Protein AF-A0A660KV83-F1 (afdb_monomer)

Solvent-accessible surface area (backbone atoms only — not comparable to full-atom values): 8076 Å² total; per-residue (Å²): 137,87,85,60,87,80,73,81,64,80,87,76,50,84,86,51,47,66,58,46,36,66,74,54,52,60,59,95,88,69,86,82,81,82,74,55,101,84,50,52,81,87,55,56,75,90,71,84,59,83,74,74,61,66,67,50,47,73,73,62,57,56,83,67,71,52,68,36,57,54,45,40,30,58,77,68,72,47,58,82,84,74,52,50,75,68,54,49,50,53,56,53,48,50,56,51,51,51,50,64,78,32,60,92,68,76,62,77,81,64,48,39,64,68,59,50,56,76,69,60,79,131

Foldseek 3Di:
DDDDPVPQDDPDDPVCVVVVCVVQVPDDPDDDDDDDPPQDQPRDPPPPDGDDDVVVSVVPDHPDDDPQVVQLCVVVVHDPVNQDPVSVCVSVVCQVVVCVVCVVVPDDGDHNVNVCVVVDDD

pLDDT: mean 76.11, std 14.33, range [24.06, 92.38]

Mean predicted aligned error: 13.19 Å

Radius of gyration: 18.89 Å; Cα contacts (8 Å, |Δi|>4): 60; chains: 1; bounding box: 54×36×49 Å

InterPro domains:
  IPR007321 Transposase (putative), gypsy type [PF04195] (50-97)

Secondary structure (DSSP, 8-state):
----TTTTS----GGGHHHHHHHHTPPTT----PPPTT--TT--GGG------HHHHHTT--S---HHHHHHHHHTT--GGGS-HHHHHHHHHHHHHHHHHTGGGTPPPPPHHHHHHTT---

Sequence (122 aa):
MKFSGVALRSCIKASNLEACKGRYGFPEGVHIRVPAAREGTTGLENGEEICLSLQILEAGFRLRVPRFIREVLHILNLAPFQVSPNGWWVLMGMAILWLELHKDQGRPQLTAREFLYLYTTY

Organism: NCBI:txid176857

Structure (mmCIF, N/CA/C/O backbone):
da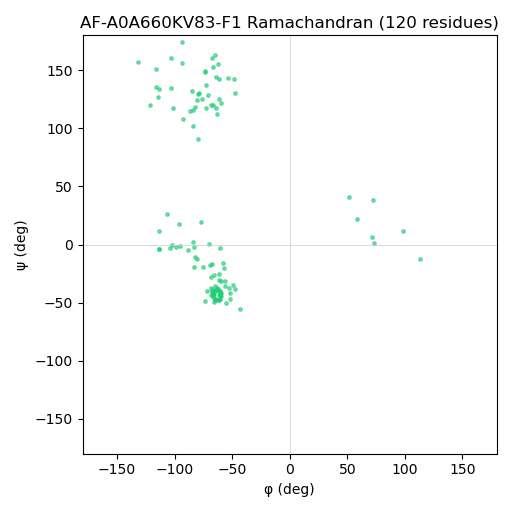ta_AF-A0A660KV83-F1
#
_entry.id   AF-A0A660KV83-F1
#
loop_
_atom_site.group_PDB
_atom_site.id
_atom_site.type_symbol
_atom_site.label_atom_id
_atom_site.label_alt_id
_atom_site.label_comp_id
_atom_site.label_asym_id
_atom_site.label_entity_id
_atom_site.label_seq_id
_atom_site.pdbx_PDB_ins_code
_atom_site.Cartn_x
_atom_site.Cartn_y
_atom_site.Cartn_z
_atom_site.occupancy
_atom_site.B_iso_or_equiv
_atom_site.auth_seq_id
_atom_site.auth_comp_id
_atom_site.auth_asym_id
_atom_site.auth_atom_id
_atom_site.pdbx_PDB_model_num
ATOM 1 N N . MET A 1 1 ? 10.374 23.522 -14.881 1.00 34.12 1 MET A N 1
ATOM 2 C CA . MET A 1 1 ? 11.081 22.229 -14.742 1.00 34.12 1 MET A CA 1
ATOM 3 C C . MET A 1 1 ? 11.472 21.760 -16.143 1.00 34.12 1 MET A C 1
ATOM 5 O O . MET A 1 1 ? 10.586 21.417 -16.912 1.00 34.12 1 MET A O 1
ATOM 9 N N . LYS A 1 2 ? 12.747 21.875 -16.543 1.00 24.06 2 LYS A N 1
ATOM 10 C CA . LYS A 1 2 ? 13.218 21.427 -17.869 1.00 24.06 2 LYS A CA 1
ATOM 11 C C . LYS A 1 2 ? 13.727 19.990 -17.738 1.00 24.06 2 LYS A C 1
ATOM 13 O O . LYS A 1 2 ? 14.772 19.777 -17.133 1.00 24.06 2 LYS A O 1
ATOM 18 N N . PHE A 1 3 ? 12.992 19.021 -18.276 1.00 35.31 3 PHE A N 1
ATOM 19 C CA . PHE A 1 3 ? 13.441 17.630 -18.336 1.00 35.31 3 PHE A CA 1
ATOM 20 C C . PHE A 1 3 ? 14.329 17.447 -19.573 1.00 35.31 3 PHE A C 1
ATOM 22 O O . PHE A 1 3 ? 13.846 17.388 -20.699 1.00 35.31 3 PHE A O 1
ATOM 29 N N . SER A 1 4 ? 15.646 17.422 -19.361 1.00 31.06 4 SER A N 1
ATOM 30 C CA . SER A 1 4 ? 16.623 17.016 -20.377 1.00 31.06 4 SER A CA 1
ATOM 31 C C . SER A 1 4 ? 16.595 15.491 -20.503 1.00 31.06 4 SER A C 1
ATOM 33 O O . SER A 1 4 ? 16.774 14.790 -19.508 1.00 31.06 4 SER A O 1
ATOM 35 N N . GLY A 1 5 ? 16.382 14.974 -21.717 1.00 40.06 5 GLY A N 1
ATOM 36 C CA . GLY A 1 5 ? 16.222 13.541 -22.016 1.00 40.06 5 GLY A CA 1
ATOM 37 C C . GLY A 1 5 ? 17.418 12.640 -21.673 1.00 40.06 5 GLY A C 1
ATOM 38 O O . GLY A 1 5 ? 17.321 11.424 -21.796 1.00 40.06 5 GLY A O 1
ATOM 39 N N . VAL A 1 6 ? 18.532 13.202 -21.196 1.00 43.44 6 VAL A N 1
ATOM 40 C CA . VAL A 1 6 ? 19.693 12.446 -20.691 1.00 43.44 6 VAL A CA 1
ATOM 41 C C . VAL A 1 6 ? 19.496 12.005 -19.227 1.00 43.44 6 VAL A C 1
ATOM 43 O O . VAL A 1 6 ? 20.120 11.048 -18.778 1.00 43.44 6 VAL A O 1
ATOM 46 N N . ALA A 1 7 ? 18.583 12.646 -18.486 1.00 43.00 7 ALA A N 1
ATOM 47 C CA . ALA A 1 7 ? 18.368 12.439 -17.048 1.00 43.00 7 ALA A CA 1
ATOM 48 C C . ALA A 1 7 ? 17.455 11.247 -16.680 1.00 43.00 7 ALA A C 1
ATOM 50 O O . ALA A 1 7 ? 17.188 11.023 -15.502 1.00 43.00 7 ALA A O 1
ATOM 51 N N . LEU A 1 8 ? 16.963 10.479 -17.659 1.00 51.53 8 LEU A N 1
ATOM 52 C CA . LEU A 1 8 ? 16.038 9.352 -17.441 1.00 51.53 8 LEU A CA 1
ATOM 53 C C . LEU A 1 8 ? 16.734 7.984 -17.355 1.00 51.53 8 LEU A C 1
ATOM 55 O O . LEU A 1 8 ? 16.093 6.950 -17.520 1.00 51.53 8 LEU A O 1
ATOM 59 N N . ARG A 1 9 ? 18.048 7.943 -17.113 1.00 54.66 9 ARG A N 1
ATOM 60 C CA . ARG A 1 9 ? 18.749 6.683 -16.832 1.00 54.66 9 ARG A CA 1
ATOM 61 C C . ARG A 1 9 ? 18.983 6.567 -15.334 1.00 54.66 9 ARG A C 1
ATOM 63 O O . ARG A 1 9 ? 19.684 7.384 -14.747 1.00 54.66 9 ARG A O 1
ATOM 70 N N . SER A 1 10 ? 18.398 5.549 -14.711 1.00 58.19 10 SER A N 1
ATOM 71 C CA . SER A 1 10 ? 18.695 5.218 -13.319 1.00 58.19 10 SER A CA 1
ATOM 72 C C . SER A 1 10 ? 20.146 4.742 -13.205 1.00 58.19 10 SER A C 1
ATOM 74 O O . SER A 1 10 ? 20.508 3.727 -13.794 1.00 58.19 10 SER A O 1
ATOM 76 N N . CYS A 1 11 ? 20.972 5.430 -12.416 1.00 66.12 11 CYS A N 1
ATOM 77 C CA . CYS A 1 11 ? 22.373 5.060 -12.157 1.00 66.12 11 CYS A CA 1
ATOM 78 C C . CYS A 1 11 ? 22.531 3.899 -11.149 1.00 66.12 11 CYS A C 1
ATOM 80 O O . CYS A 1 11 ? 23.591 3.751 -10.536 1.00 66.12 11 CYS A O 1
ATOM 82 N N . ILE A 1 12 ? 21.482 3.099 -10.927 1.00 71.44 12 ILE A N 1
ATOM 83 C CA . ILE A 1 12 ? 21.534 1.968 -9.997 1.00 71.44 12 ILE A CA 1
ATOM 84 C C . ILE A 1 12 ? 22.410 0.865 -10.582 1.00 71.44 12 ILE A C 1
ATOM 86 O O . ILE A 1 12 ? 22.224 0.422 -11.712 1.00 71.44 12 ILE A O 1
ATOM 90 N N . LYS A 1 13 ? 23.360 0.411 -9.767 1.00 77.88 13 LYS A N 1
ATOM 91 C CA . LYS A 1 13 ? 24.217 -0.741 -10.044 1.00 77.88 13 LYS A CA 1
ATOM 92 C C . LYS A 1 13 ? 23.740 -1.953 -9.250 1.00 77.88 13 LYS A C 1
ATOM 94 O O . LYS A 1 13 ? 23.104 -1.798 -8.208 1.00 77.88 13 LYS A O 1
ATOM 99 N N . ALA A 1 14 ? 24.148 -3.141 -9.699 1.00 75.94 14 ALA A N 1
ATOM 100 C CA . ALA A 1 14 ? 23.917 -4.417 -9.016 1.00 75.94 14 ALA A CA 1
ATOM 101 C C . ALA A 1 14 ? 24.266 -4.376 -7.514 1.00 75.94 14 ALA A C 1
ATOM 103 O O . ALA A 1 14 ? 23.526 -4.888 -6.683 1.00 75.94 14 ALA A O 1
ATOM 104 N N . SER A 1 15 ? 25.347 -3.676 -7.158 1.00 77.88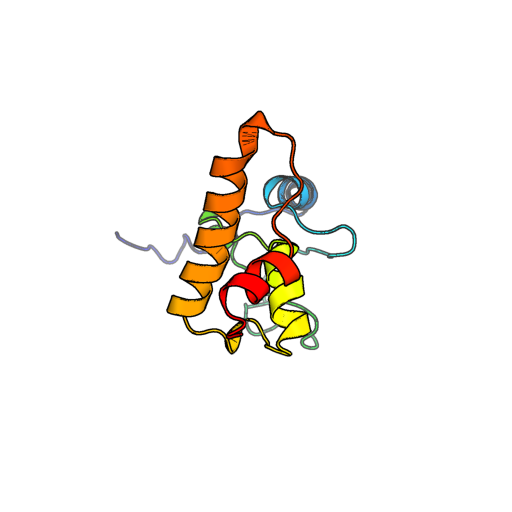 15 SER A N 1
ATOM 105 C CA . SER A 1 15 ? 25.822 -3.508 -5.779 1.00 77.88 15 SER A CA 1
ATOM 106 C C . SER A 1 15 ? 24.833 -2.799 -4.847 1.00 77.88 15 SER A C 1
ATOM 108 O O . SER A 1 15 ? 24.886 -2.991 -3.637 1.00 77.88 15 SER A O 1
ATOM 110 N N . ASN A 1 16 ? 23.936 -1.969 -5.386 1.00 80.19 16 ASN A N 1
ATOM 111 C CA . ASN A 1 16 ? 23.053 -1.110 -4.591 1.00 80.19 16 ASN A CA 1
ATOM 112 C C . ASN A 1 16 ? 21.673 -1.745 -4.348 1.00 80.19 16 ASN A C 1
ATOM 114 O O . ASN A 1 16 ? 20.831 -1.141 -3.684 1.00 80.19 16 ASN A O 1
ATOM 118 N N . LEU A 1 17 ? 21.422 -2.942 -4.885 1.00 83.19 17 LEU A N 1
ATOM 119 C CA . LEU A 1 17 ? 20.128 -3.622 -4.807 1.00 83.19 17 LEU A CA 1
ATOM 120 C C . LEU A 1 17 ? 19.753 -4.048 -3.390 1.00 83.19 17 LEU A C 1
ATOM 122 O O . LEU A 1 17 ? 18.622 -3.813 -2.974 1.00 83.19 17 LEU A O 1
ATOM 126 N N . GLU A 1 18 ? 20.695 -4.599 -2.628 1.00 82.38 18 GLU A N 1
ATOM 127 C CA . GLU A 1 18 ? 20.441 -4.997 -1.236 1.00 82.38 18 GLU A CA 1
ATOM 128 C C . GLU A 1 18 ? 20.149 -3.776 -0.350 1.00 82.38 18 GLU A C 1
ATOM 130 O O . GLU A 1 18 ? 19.203 -3.772 0.440 1.00 82.38 18 GLU A O 1
ATOM 135 N N . ALA A 1 19 ? 20.864 -2.669 -0.577 1.00 83.62 19 ALA A N 1
ATOM 136 C CA . ALA A 1 19 ? 20.558 -1.393 0.067 1.00 83.62 19 ALA A CA 1
ATOM 137 C C . ALA A 1 19 ? 19.164 -0.865 -0.329 1.00 83.62 19 ALA A C 1
ATOM 139 O O . ALA A 1 19 ? 18.445 -0.328 0.515 1.00 83.62 19 ALA A O 1
ATOM 140 N N . CYS A 1 20 ? 18.741 -1.051 -1.586 1.00 80.38 20 CYS A N 1
ATOM 141 C CA . CYS A 1 20 ? 17.394 -0.691 -2.034 1.00 80.38 20 CYS A CA 1
ATOM 142 C C . CYS A 1 20 ? 16.311 -1.568 -1.388 1.00 80.38 20 CYS A C 1
ATOM 144 O O . CYS A 1 20 ? 15.285 -1.032 -0.966 1.00 80.38 20 CYS A O 1
ATOM 146 N N . LYS A 1 21 ? 16.536 -2.883 -1.247 1.00 81.00 21 LYS A N 1
ATOM 147 C CA . LYS A 1 21 ? 15.605 -3.789 -0.550 1.00 81.00 21 LYS A CA 1
ATOM 148 C C . LYS A 1 21 ? 15.313 -3.303 0.864 1.00 81.00 21 LYS A C 1
ATOM 150 O O . LYS A 1 21 ? 14.144 -3.149 1.221 1.00 81.00 21 LYS A O 1
ATOM 155 N N . GLY A 1 22 ? 16.367 -2.996 1.624 1.00 78.81 22 GLY A N 1
ATOM 156 C CA . GLY A 1 22 ? 16.250 -2.468 2.983 1.00 78.81 22 GLY A CA 1
ATOM 157 C C . GLY A 1 22 ? 15.589 -1.090 3.026 1.00 78.81 22 GLY A C 1
ATOM 158 O O . GLY A 1 22 ? 14.651 -0.875 3.791 1.00 78.81 22 GLY A O 1
ATOM 159 N N . ARG A 1 23 ? 16.020 -0.164 2.159 1.00 81.44 23 ARG A N 1
ATOM 160 C CA . ARG A 1 23 ? 15.532 1.225 2.151 1.00 81.44 23 ARG A CA 1
ATOM 161 C C . ARG A 1 23 ? 14.051 1.349 1.792 1.00 81.44 23 ARG A C 1
ATOM 163 O O . ARG A 1 23 ? 13.353 2.166 2.387 1.00 81.44 23 ARG A O 1
ATOM 170 N N . TYR A 1 24 ? 13.576 0.568 0.825 1.00 77.69 24 TYR A N 1
ATOM 171 C CA . TYR A 1 24 ? 12.198 0.651 0.325 1.00 77.69 24 TYR A CA 1
ATOM 172 C C . TYR A 1 24 ? 11.283 -0.461 0.864 1.00 77.69 24 TYR A C 1
ATOM 174 O O . TYR A 1 24 ? 10.088 -0.476 0.569 1.00 77.69 24 TYR A O 1
ATOM 182 N N . GLY A 1 25 ? 11.810 -1.361 1.699 1.00 72.31 25 GLY A N 1
ATOM 183 C CA . GLY A 1 25 ? 11.024 -2.347 2.437 1.00 72.31 25 GLY A CA 1
ATOM 184 C C . GLY A 1 25 ? 10.470 -3.480 1.574 1.00 72.31 25 GLY A C 1
ATOM 185 O O . GLY A 1 25 ? 9.339 -3.920 1.802 1.00 72.31 25 GLY A O 1
ATOM 186 N N . PHE A 1 26 ? 11.239 -3.966 0.603 1.00 79.56 26 PHE A N 1
ATOM 187 C CA . PHE A 1 26 ? 10.835 -5.123 -0.198 1.00 79.56 26 PHE A CA 1
ATOM 188 C C . PHE A 1 26 ? 10.664 -6.381 0.695 1.00 79.56 26 PHE A C 1
ATOM 190 O O . PHE A 1 26 ? 11.398 -6.522 1.677 1.00 79.56 26 PHE A O 1
ATOM 197 N N . PRO A 1 27 ? 9.672 -7.259 0.439 1.00 73.75 27 PRO A N 1
ATOM 198 C CA . PRO A 1 27 ? 9.486 -8.505 1.192 1.00 73.75 27 PRO A CA 1
ATOM 199 C C . PRO A 1 27 ? 10.622 -9.513 0.966 1.00 73.75 27 PRO A C 1
ATOM 201 O O . PRO A 1 27 ? 11.201 -9.561 -0.122 1.00 73.75 27 PRO A O 1
ATOM 204 N N . GLU A 1 28 ? 10.874 -10.374 1.955 1.00 69.69 28 GLU A N 1
ATOM 205 C CA . GLU A 1 28 ? 11.699 -11.573 1.767 1.00 69.69 28 GLU A CA 1
ATOM 206 C C . GLU A 1 28 ? 10.995 -12.505 0.767 1.00 69.69 28 GLU A C 1
ATOM 208 O O . GLU A 1 28 ? 9.855 -12.909 0.985 1.00 69.69 28 GLU A O 1
ATOM 213 N N . GLY A 1 29 ? 11.640 -12.765 -0.373 1.00 75.44 29 GLY A N 1
ATOM 214 C CA . GLY A 1 29 ? 11.078 -13.532 -1.495 1.00 75.44 29 GLY A CA 1
ATOM 215 C C . GLY A 1 29 ? 10.845 -12.722 -2.774 1.00 75.44 29 GLY A C 1
ATOM 216 O O . GLY A 1 29 ? 10.652 -13.311 -3.833 1.00 75.44 29 GLY A O 1
ATOM 217 N N . VAL A 1 30 ? 10.919 -11.386 -2.725 1.00 77.56 30 VAL A N 1
ATOM 218 C CA . VAL A 1 30 ? 10.878 -10.564 -3.946 1.00 77.56 30 VAL A CA 1
ATOM 219 C C . VAL A 1 30 ? 12.285 -10.408 -4.520 1.00 77.56 30 VAL A C 1
ATOM 221 O O . VAL A 1 30 ? 13.165 -9.782 -3.918 1.00 77.56 30 VAL A O 1
ATOM 224 N N . HIS A 1 31 ? 12.490 -10.964 -5.713 1.00 80.12 31 HIS A N 1
ATOM 225 C CA . HIS A 1 31 ? 13.714 -10.781 -6.483 1.00 80.12 31 HIS A CA 1
ATOM 226 C C . HIS A 1 31 ? 13.684 -9.427 -7.193 1.00 80.12 31 HIS A C 1
ATOM 228 O O . HIS A 1 31 ? 12.714 -9.076 -7.858 1.00 80.12 31 HIS A O 1
ATOM 234 N N . ILE A 1 32 ? 14.755 -8.651 -7.036 1.00 82.44 32 ILE A N 1
ATOM 235 C CA . ILE A 1 32 ? 14.931 -7.376 -7.731 1.00 82.44 32 ILE A CA 1
ATOM 236 C C . ILE A 1 32 ? 16.143 -7.529 -8.642 1.00 82.44 32 ILE A C 1
ATOM 238 O O . ILE A 1 32 ? 17.175 -8.049 -8.213 1.00 82.44 32 ILE A O 1
ATOM 242 N N . ARG A 1 33 ? 16.027 -7.055 -9.880 1.00 83.31 33 ARG A N 1
ATOM 243 C CA . ARG A 1 33 ? 17.120 -7.014 -10.852 1.00 83.31 33 ARG A CA 1
ATOM 244 C C . ARG A 1 33 ? 17.205 -5.640 -11.502 1.00 83.31 33 ARG A C 1
ATOM 246 O O . ARG A 1 33 ? 16.231 -4.890 -11.515 1.00 83.31 33 ARG A O 1
ATOM 253 N N . VAL A 1 34 ? 18.380 -5.309 -12.030 1.00 83.00 34 VAL A N 1
ATOM 254 C CA . VAL A 1 34 ? 18.540 -4.143 -12.909 1.00 83.00 34 VAL A CA 1
ATOM 255 C C . VAL A 1 34 ? 18.186 -4.583 -14.331 1.00 83.00 34 VAL A C 1
ATOM 257 O O . VAL A 1 34 ? 18.690 -5.628 -14.751 1.00 83.00 34 VAL A O 1
ATOM 260 N N . PRO A 1 35 ? 17.348 -3.831 -15.066 1.00 77.06 35 PRO A N 1
ATOM 261 C CA . PRO A 1 35 ? 17.046 -4.152 -16.456 1.00 77.06 35 PRO A CA 1
ATOM 262 C C . PRO A 1 35 ? 18.304 -4.046 -17.331 1.00 77.06 35 PRO A C 1
ATOM 264 O O . PRO A 1 35 ? 19.161 -3.180 -17.125 1.00 77.06 35 PRO A O 1
ATOM 267 N N . ALA A 1 36 ? 18.420 -4.929 -18.318 1.00 76.31 36 ALA A N 1
ATOM 268 C CA . ALA A 1 36 ? 19.472 -4.892 -19.321 1.00 76.31 36 ALA A CA 1
ATOM 269 C C . ALA A 1 36 ? 19.319 -3.661 -20.232 1.00 76.31 36 ALA A C 1
ATOM 271 O O . ALA A 1 36 ? 18.244 -3.084 -20.366 1.00 76.31 36 ALA A O 1
ATOM 272 N N . ALA A 1 37 ? 20.392 -3.267 -20.926 1.00 70.75 37 ALA A N 1
ATOM 273 C CA . ALA A 1 37 ? 20.435 -2.025 -21.712 1.00 70.75 37 ALA A CA 1
ATOM 274 C C . ALA A 1 37 ? 19.361 -1.900 -22.818 1.00 70.75 37 ALA A C 1
ATOM 276 O O . ALA A 1 37 ? 19.157 -0.805 -23.340 1.00 70.75 37 ALA A O 1
ATOM 277 N N . ARG A 1 38 ? 18.707 -3.005 -23.200 1.00 68.00 38 ARG A N 1
ATOM 278 C CA . ARG A 1 38 ? 17.638 -3.054 -24.210 1.00 68.00 38 ARG A CA 1
ATOM 279 C C . ARG A 1 38 ? 16.264 -3.418 -23.638 1.00 68.00 38 ARG A C 1
ATOM 281 O O . ARG A 1 38 ? 15.294 -3.408 -24.387 1.00 68.00 38 ARG A O 1
ATOM 288 N N . GLU A 1 39 ? 16.173 -3.719 -22.347 1.00 69.38 39 GLU A N 1
ATOM 289 C CA . GLU A 1 39 ? 14.902 -4.007 -21.686 1.00 69.38 39 GLU A CA 1
ATOM 290 C C . GLU A 1 39 ? 14.237 -2.689 -21.276 1.00 69.38 39 GLU A C 1
ATOM 292 O O . GLU A 1 39 ? 14.772 -1.913 -20.482 1.00 69.38 39 GLU A O 1
ATOM 297 N N . GLY A 1 40 ? 13.078 -2.407 -21.869 1.00 65.38 40 GLY A N 1
ATOM 298 C CA . GLY A 1 40 ? 12.221 -1.287 -21.484 1.00 65.38 40 GLY A CA 1
ATOM 299 C C . GLY A 1 40 ? 11.156 -1.701 -20.468 1.00 65.38 40 GLY A C 1
ATOM 300 O O . GLY A 1 40 ? 10.953 -2.883 -20.207 1.00 65.38 40 GLY A O 1
ATOM 301 N N . THR A 1 41 ? 10.395 -0.728 -19.959 1.00 60.88 41 THR A N 1
ATOM 302 C CA . THR A 1 41 ? 9.242 -0.961 -19.063 1.00 60.88 41 THR A CA 1
ATOM 303 C C . THR A 1 41 ? 8.166 -1.873 -19.659 1.00 60.88 41 THR A C 1
ATOM 305 O O . THR A 1 41 ? 7.371 -2.435 -18.916 1.00 60.88 41 THR A O 1
ATOM 308 N N . THR A 1 42 ? 8.133 -2.015 -20.985 1.00 58.31 42 THR A N 1
ATOM 309 C CA . THR A 1 42 ? 7.192 -2.849 -21.746 1.00 58.31 42 THR A CA 1
ATOM 310 C C . THR A 1 42 ? 7.807 -4.153 -22.263 1.00 58.31 42 THR A C 1
ATOM 312 O O . THR A 1 42 ? 7.104 -4.940 -22.886 1.00 58.31 42 THR A O 1
ATOM 315 N N . GLY A 1 43 ? 9.108 -4.376 -22.038 1.00 55.34 43 GLY A N 1
ATOM 316 C CA . GLY A 1 43 ? 9.870 -5.516 -22.560 1.00 55.34 43 GLY A CA 1
ATOM 317 C C . GLY A 1 43 ? 10.204 -6.571 -21.507 1.00 55.34 43 GLY A C 1
ATOM 318 O O . GLY A 1 43 ? 11.227 -7.231 -21.639 1.00 55.34 43 GLY A O 1
ATOM 319 N N . LEU A 1 44 ? 9.402 -6.676 -20.444 1.00 61.31 44 LEU A N 1
ATOM 320 C CA . LEU A 1 44 ? 9.599 -7.670 -19.387 1.00 61.31 44 LEU A CA 1
ATOM 321 C C . LEU A 1 44 ? 9.324 -9.062 -19.958 1.00 61.31 44 LEU A C 1
ATOM 323 O O . LEU A 1 44 ? 8.224 -9.329 -20.448 1.00 61.31 44 LEU A O 1
ATOM 327 N N . GLU A 1 45 ? 10.328 -9.933 -19.916 1.00 53.31 45 GLU A N 1
ATOM 328 C CA . GLU A 1 45 ? 10.188 -11.313 -20.363 1.00 53.31 45 GLU A CA 1
ATOM 329 C C . GLU A 1 45 ? 9.122 -12.014 -19.502 1.00 53.31 45 GLU A C 1
ATOM 331 O O . GLU A 1 45 ? 9.168 -12.010 -18.274 1.00 53.31 45 GLU A O 1
ATOM 336 N N . ASN A 1 46 ? 8.122 -12.596 -20.167 1.00 57.28 46 ASN A N 1
ATOM 337 C CA . ASN A 1 46 ? 7.132 -13.528 -19.610 1.00 57.28 46 A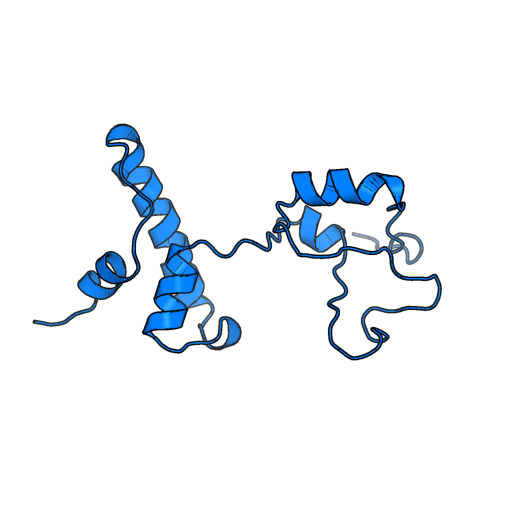SN A CA 1
ATOM 338 C C . ASN A 1 46 ? 6.041 -12.959 -18.681 1.00 57.28 46 ASN A C 1
ATOM 340 O O . ASN A 1 46 ? 5.180 -13.715 -18.242 1.00 57.28 46 ASN A O 1
ATOM 34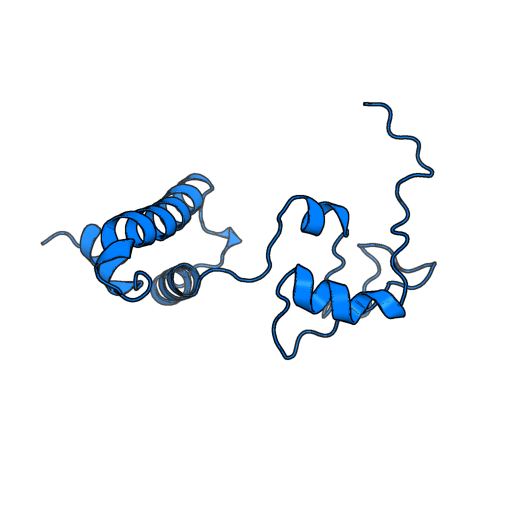4 N N . GLY A 1 47 ? 6.002 -11.647 -18.420 1.00 59.38 47 GLY A N 1
ATOM 345 C CA . GLY A 1 47 ? 4.901 -11.014 -17.671 1.00 59.38 47 GLY A CA 1
ATOM 346 C C . GLY A 1 47 ? 4.861 -11.319 -16.165 1.00 59.38 47 GLY A C 1
ATOM 347 O O . GLY A 1 47 ? 3.929 -10.894 -15.485 1.00 59.38 47 GLY A O 1
ATOM 348 N N . GLU A 1 48 ? 5.871 -12.010 -15.632 1.00 66.12 48 GLU A N 1
ATOM 349 C CA . GLU A 1 48 ? 6.027 -12.287 -14.192 1.00 66.12 48 GLU A CA 1
ATOM 350 C C . GLU A 1 48 ? 6.790 -11.179 -13.448 1.00 66.12 48 GLU A C 1
ATOM 352 O O . GLU A 1 48 ? 6.917 -11.197 -12.223 1.00 66.12 48 GLU A O 1
ATOM 357 N N . GLU A 1 49 ? 7.282 -10.181 -14.179 1.00 75.88 49 GLU A N 1
ATOM 358 C CA . GLU A 1 49 ? 8.093 -9.097 -13.646 1.00 75.88 49 GLU A CA 1
ATOM 359 C C . GLU A 1 49 ? 7.388 -7.741 -13.787 1.00 75.88 49 GLU A C 1
ATOM 361 O O . GLU A 1 49 ? 6.630 -7.494 -14.725 1.00 75.88 49 GLU A O 1
ATOM 366 N N . ILE A 1 50 ? 7.688 -6.817 -12.868 1.00 73.94 50 ILE A N 1
ATOM 367 C CA . ILE A 1 50 ? 7.189 -5.438 -12.902 1.00 73.94 50 ILE A CA 1
ATOM 368 C C . ILE A 1 50 ? 8.384 -4.489 -12.946 1.00 73.94 50 ILE A C 1
ATOM 370 O O . ILE A 1 50 ? 9.196 -4.450 -12.020 1.00 73.94 50 ILE A O 1
ATOM 374 N N . CYS A 1 51 ? 8.472 -3.671 -13.996 1.00 77.56 51 CYS A N 1
ATOM 375 C CA . CYS A 1 51 ? 9.483 -2.624 -14.077 1.00 77.56 51 CYS A CA 1
ATOM 376 C C . CYS A 1 51 ? 9.027 -1.388 -13.294 1.00 77.56 51 CYS A C 1
ATOM 378 O O . CYS A 1 51 ? 8.041 -0.738 -13.645 1.00 77.56 51 CYS A O 1
ATOM 380 N N . LEU A 1 52 ? 9.785 -1.023 -12.260 1.00 75.62 52 LEU A N 1
ATOM 381 C CA . LEU A 1 52 ? 9.554 0.182 -11.467 1.00 75.62 52 LEU A CA 1
ATOM 382 C C . LEU A 1 52 ? 10.702 1.171 -11.656 1.00 75.62 52 LEU A C 1
ATOM 384 O O . LEU A 1 52 ? 11.875 0.814 -11.559 1.00 75.62 52 LEU A O 1
ATOM 388 N N . SER A 1 53 ? 10.359 2.439 -11.881 1.00 76.31 53 SER A N 1
ATOM 389 C CA . SER A 1 53 ? 11.349 3.513 -11.836 1.00 76.31 53 SER A CA 1
ATOM 390 C C . SER A 1 53 ? 11.758 3.779 -10.391 1.00 76.31 53 SER A C 1
ATOM 392 O O . SER A 1 53 ? 10.907 3.894 -9.506 1.00 76.31 53 SER A O 1
ATOM 394 N N . LEU A 1 54 ? 13.058 3.965 -10.157 1.00 77.19 54 LEU A N 1
ATOM 395 C CA . LEU A 1 54 ? 13.569 4.380 -8.850 1.00 77.19 54 LEU A CA 1
ATOM 396 C C . LEU A 1 54 ? 12.924 5.686 -8.376 1.00 77.19 54 LEU A C 1
ATOM 398 O O . LEU A 1 54 ? 12.640 5.828 -7.193 1.00 77.19 54 LEU A O 1
ATOM 402 N N . GLN A 1 55 ? 12.634 6.606 -9.297 1.00 76.44 55 GLN A N 1
ATOM 403 C CA . GLN A 1 55 ? 12.013 7.889 -8.966 1.00 76.44 55 GLN A CA 1
ATOM 404 C C . GLN A 1 55 ? 10.644 7.707 -8.297 1.00 76.44 55 GLN A C 1
ATOM 406 O O . GLN A 1 55 ? 10.269 8.503 -7.446 1.00 76.44 55 GLN A O 1
ATOM 411 N N . ILE A 1 56 ? 9.912 6.640 -8.635 1.00 72.12 56 ILE A N 1
ATOM 412 C CA . ILE A 1 56 ? 8.614 6.320 -8.026 1.00 72.12 56 ILE A CA 1
ATOM 413 C C . ILE A 1 56 ? 8.810 5.831 -6.582 1.00 72.12 56 ILE A C 1
ATOM 415 O O . ILE A 1 56 ? 8.068 6.227 -5.684 1.00 72.12 56 ILE A O 1
ATOM 419 N N . LEU A 1 57 ? 9.849 5.029 -6.334 1.00 75.75 57 LEU A N 1
ATOM 420 C CA . LEU A 1 57 ? 10.227 4.597 -4.984 1.00 75.75 57 LEU A CA 1
ATOM 421 C C . LEU A 1 57 ? 10.731 5.775 -4.133 1.00 75.75 57 LEU A C 1
ATOM 423 O O . LEU A 1 57 ? 10.375 5.892 -2.961 1.00 75.75 57 LEU A O 1
ATOM 427 N N . GLU A 1 58 ? 11.520 6.681 -4.718 1.00 76.81 58 GLU A N 1
ATOM 428 C CA . GLU A 1 58 ? 11.966 7.927 -4.077 1.00 76.81 58 GLU A CA 1
ATOM 429 C C . GLU A 1 58 ? 10.806 8.881 -3.780 1.00 76.81 58 GLU A C 1
ATOM 431 O O . GLU A 1 58 ? 10.796 9.507 -2.723 1.00 76.81 58 GLU A O 1
ATOM 436 N N . ALA A 1 59 ? 9.795 8.927 -4.651 1.00 75.12 59 ALA A N 1
ATOM 437 C CA . ALA A 1 59 ? 8.550 9.661 -4.430 1.00 75.12 59 ALA A CA 1
ATOM 438 C C . ALA A 1 59 ? 7.655 9.038 -3.339 1.00 75.12 59 ALA A C 1
ATOM 440 O O . ALA A 1 59 ? 6.586 9.568 -3.044 1.00 75.12 59 ALA A O 1
ATOM 441 N N . GLY A 1 60 ? 8.084 7.936 -2.714 1.00 66.81 60 GLY A N 1
ATOM 442 C CA . GLY A 1 60 ? 7.417 7.347 -1.558 1.00 66.81 60 GLY A CA 1
ATOM 443 C C . GLY A 1 60 ? 6.497 6.174 -1.880 1.00 66.81 60 GLY A C 1
ATOM 444 O O . GLY A 1 60 ? 5.769 5.730 -0.993 1.00 66.81 60 GLY A O 1
ATOM 445 N N . PHE A 1 61 ? 6.538 5.629 -3.099 1.00 68.81 61 PHE A N 1
ATOM 446 C CA . PHE A 1 61 ? 5.863 4.369 -3.390 1.00 68.81 61 PHE A CA 1
ATOM 447 C C . PHE A 1 61 ? 6.480 3.250 -2.543 1.00 68.81 61 PHE A C 1
ATOM 449 O O . PHE A 1 61 ? 7.641 2.880 -2.719 1.00 68.81 61 PHE A O 1
ATOM 456 N N . ARG A 1 62 ? 5.709 2.718 -1.591 1.00 67.38 62 ARG A N 1
ATOM 457 C CA . ARG A 1 62 ? 6.115 1.591 -0.748 1.00 67.38 62 ARG A CA 1
ATOM 458 C C . ARG A 1 62 ? 5.221 0.401 -1.056 1.00 67.38 62 ARG A C 1
ATOM 460 O O . ARG A 1 62 ? 4.003 0.497 -0.981 1.00 67.38 62 ARG A O 1
ATOM 467 N N . LEU A 1 63 ? 5.844 -0.733 -1.356 1.00 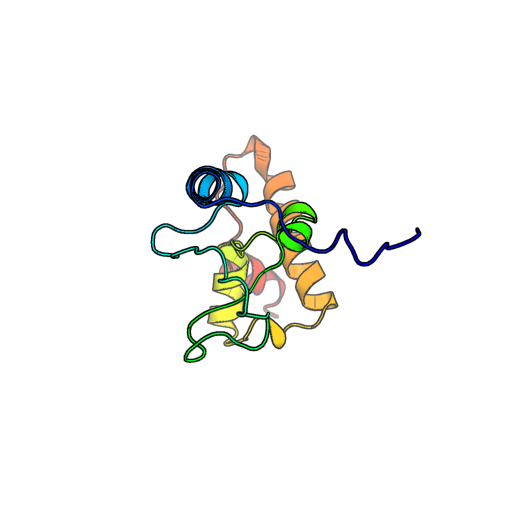63.38 63 LEU A N 1
ATOM 468 C CA . LEU A 1 63 ? 5.159 -1.967 -1.761 1.00 63.38 63 LEU A CA 1
ATOM 469 C C . LEU A 1 63 ? 4.361 -2.632 -0.631 1.00 63.38 63 LEU A C 1
ATOM 471 O O . LEU A 1 63 ? 3.510 -3.483 -0.881 1.00 63.38 63 LEU A O 1
ATOM 475 N N . ARG A 1 64 ? 4.631 -2.272 0.628 1.00 64.81 64 ARG A N 1
ATOM 476 C CA . ARG A 1 64 ? 3.928 -2.846 1.778 1.00 64.81 64 ARG A CA 1
ATOM 477 C C . ARG A 1 64 ? 2.567 -2.182 1.941 1.00 64.81 64 ARG A C 1
ATOM 479 O O . ARG A 1 64 ? 2.438 -1.202 2.669 1.00 64.81 64 ARG A O 1
ATOM 486 N N . VAL A 1 65 ? 1.548 -2.762 1.315 1.00 72.88 65 VAL A N 1
ATOM 487 C CA . VAL A 1 65 ? 0.154 -2.486 1.676 1.00 72.88 65 VAL A CA 1
ATOM 488 C C . VAL A 1 65 ? -0.034 -2.890 3.150 1.00 72.88 65 VAL A C 1
ATOM 490 O O . VAL A 1 65 ? 0.234 -4.052 3.491 1.00 72.88 65 VAL A O 1
ATOM 493 N N . PRO A 1 66 ? -0.450 -1.968 4.043 1.00 78.75 66 PRO A N 1
ATOM 494 C CA . PRO A 1 66 ? -0.685 -2.271 5.452 1.00 78.75 66 PRO A CA 1
ATOM 495 C C . PRO A 1 66 ? -1.546 -3.524 5.630 1.00 78.75 66 PRO A C 1
ATOM 497 O O . PRO A 1 66 ? -2.470 -3.766 4.852 1.00 78.75 66 PRO A O 1
ATOM 500 N N . ARG A 1 67 ? -1.243 -4.336 6.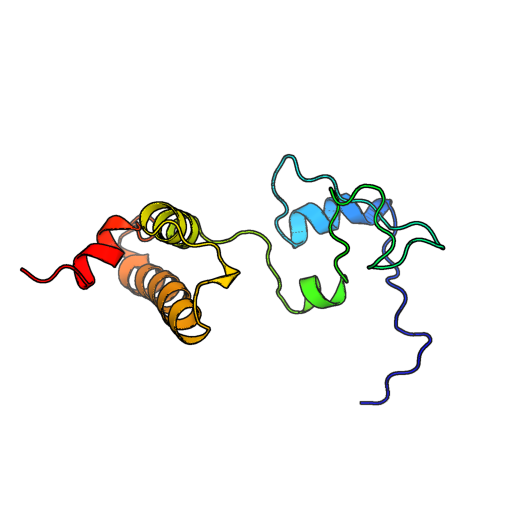652 1.00 83.50 67 ARG A N 1
ATOM 501 C CA . ARG A 1 67 ? -1.966 -5.590 6.929 1.00 83.50 67 ARG A CA 1
ATOM 502 C C . ARG A 1 67 ? -3.478 -5.360 7.002 1.00 83.50 67 ARG A C 1
ATOM 504 O O . ARG A 1 67 ? -4.209 -6.058 6.315 1.00 83.50 67 ARG A O 1
ATOM 511 N N . PHE A 1 68 ? -3.886 -4.328 7.735 1.00 88.00 68 PHE A N 1
ATOM 512 C CA . PHE A 1 68 ? -5.256 -3.826 7.799 1.00 88.00 68 PHE A CA 1
ATOM 513 C C . PHE A 1 68 ? -5.937 -3.753 6.422 1.00 88.00 68 PHE A C 1
ATOM 515 O O . PHE A 1 68 ? -6.979 -4.359 6.194 1.00 88.00 68 PHE A O 1
ATOM 522 N N . ILE A 1 69 ? -5.313 -3.044 5.479 1.00 89.06 69 ILE A N 1
ATOM 523 C CA . ILE A 1 69 ? -5.881 -2.808 4.151 1.00 89.06 69 ILE A CA 1
ATOM 524 C C . ILE A 1 69 ? -5.986 -4.123 3.382 1.00 89.06 69 ILE A C 1
ATOM 526 O O . ILE A 1 69 ? -7.015 -4.388 2.772 1.00 89.06 69 ILE A O 1
ATOM 530 N N . ARG A 1 70 ? -4.963 -4.985 3.454 1.00 88.56 70 ARG A N 1
ATOM 531 C CA . ARG A 1 70 ? -5.013 -6.315 2.824 1.00 88.56 70 ARG A CA 1
ATOM 532 C C . ARG A 1 70 ? -6.165 -7.159 3.364 1.00 88.56 70 ARG A C 1
ATOM 534 O O . ARG A 1 70 ? -6.842 -7.816 2.583 1.00 88.56 70 ARG A O 1
ATOM 541 N N . GLU A 1 71 ? -6.398 -7.126 4.672 1.00 91.19 71 GLU A N 1
ATOM 542 C CA . GLU A 1 71 ? -7.497 -7.856 5.304 1.00 91.19 71 GLU A CA 1
ATOM 543 C C . GLU A 1 71 ? -8.865 -7.309 4.876 1.00 91.19 71 GLU A C 1
ATOM 545 O O . GLU A 1 71 ? -9.748 -8.098 4.552 1.00 91.19 71 GLU A O 1
ATOM 550 N N . VAL A 1 72 ? -9.041 -5.983 4.803 1.00 91.69 72 VAL A N 1
ATOM 551 C CA . VAL A 1 72 ? -10.300 -5.380 4.330 1.00 91.69 72 VAL A CA 1
ATOM 552 C C . VAL A 1 72 ? -10.575 -5.762 2.879 1.00 91.69 72 VAL A C 1
ATOM 554 O O . VAL A 1 72 ? -11.674 -6.211 2.563 1.00 91.69 72 VAL A O 1
ATOM 557 N N . LEU A 1 73 ? -9.574 -5.638 2.003 1.00 91.44 73 LEU A N 1
ATOM 558 C CA . LEU A 1 73 ? -9.704 -6.024 0.598 1.00 91.44 73 LEU A CA 1
ATOM 559 C C . LEU A 1 73 ? -10.039 -7.507 0.445 1.00 91.44 73 LEU A C 1
ATOM 561 O O . LEU A 1 73 ? -10.892 -7.857 -0.363 1.00 91.44 73 LEU A O 1
ATOM 565 N N . HIS A 1 74 ? -9.416 -8.367 1.253 1.00 90.38 74 HIS A N 1
ATOM 566 C CA . HIS A 1 74 ? -9.698 -9.796 1.244 1.00 90.38 74 HIS A CA 1
ATOM 567 C C . HIS A 1 74 ? -11.133 -10.108 1.690 1.00 90.38 74 HIS A C 1
ATOM 569 O O . HIS A 1 74 ? -11.832 -10.836 0.995 1.00 90.38 74 HIS A O 1
ATOM 575 N N . ILE A 1 75 ? -11.606 -9.520 2.796 1.00 91.44 75 ILE A N 1
ATOM 576 C CA . ILE A 1 75 ? -12.976 -9.740 3.295 1.00 91.44 75 ILE A CA 1
ATOM 577 C C . ILE A 1 75 ? -14.020 -9.241 2.291 1.00 91.44 75 ILE A C 1
ATOM 579 O O . ILE A 1 75 ? -15.045 -9.889 2.090 1.00 91.44 75 ILE A O 1
ATOM 583 N N . LEU A 1 76 ? -13.757 -8.104 1.646 1.00 89.94 76 LEU A N 1
ATOM 584 C CA . LEU A 1 76 ? -14.658 -7.522 0.653 1.00 89.94 76 LEU A CA 1
ATOM 585 C C . LEU A 1 76 ? -14.497 -8.134 -0.749 1.00 89.94 76 LEU A C 1
ATOM 587 O O . LEU A 1 76 ? -15.240 -7.758 -1.650 1.00 89.94 76 LEU A O 1
ATOM 591 N N . ASN A 1 77 ? -13.555 -9.067 -0.944 1.00 91.69 77 ASN A N 1
ATOM 592 C CA . ASN A 1 77 ? -13.187 -9.635 -2.246 1.00 91.69 77 ASN A CA 1
ATOM 593 C C . ASN A 1 77 ? -12.881 -8.567 -3.314 1.00 91.69 77 ASN A C 1
ATOM 595 O O . ASN A 1 77 ? -13.266 -8.697 -4.475 1.00 91.69 77 ASN A O 1
ATOM 599 N N . LEU A 1 78 ? -12.182 -7.502 -2.914 1.00 88.88 78 LEU A N 1
ATOM 600 C CA . LEU A 1 78 ? -11.807 -6.393 -3.788 1.00 88.88 78 LEU A CA 1
ATOM 601 C C . LEU A 1 78 ? -10.336 -6.476 -4.190 1.00 88.88 78 LEU A C 1
ATOM 603 O O . LEU A 1 78 ? -9.444 -6.627 -3.355 1.00 88.88 78 LEU A O 1
ATOM 607 N N . ALA A 1 79 ? -10.063 -6.272 -5.475 1.00 84.56 79 ALA A N 1
ATOM 608 C CA . ALA A 1 79 ? -8.724 -5.936 -5.931 1.00 84.56 79 ALA A CA 1
ATOM 609 C C . ALA A 1 79 ? -8.391 -4.476 -5.553 1.00 84.56 79 ALA A C 1
ATOM 611 O O . ALA A 1 79 ? -9.278 -3.620 -5.581 1.00 84.56 79 ALA A O 1
ATOM 612 N N . PRO A 1 80 ? -7.114 -4.132 -5.290 1.00 82.56 80 PRO A N 1
ATOM 613 C CA . PRO A 1 80 ? -6.694 -2.756 -4.999 1.00 82.56 80 PRO A CA 1
ATOM 614 C C . PRO A 1 80 ? -7.205 -1.712 -6.009 1.00 82.56 80 PRO A C 1
ATOM 616 O O . PRO A 1 80 ? -7.544 -0.591 -5.639 1.00 82.56 80 PRO A O 1
ATOM 619 N N . PHE A 1 81 ? -7.295 -2.093 -7.286 1.00 80.25 81 PHE A N 1
ATOM 620 C CA . PHE A 1 81 ? -7.749 -1.218 -8.369 1.00 80.25 81 PHE A CA 1
ATOM 621 C C . PHE A 1 81 ? -9.270 -0.979 -8.382 1.00 80.25 81 PHE A C 1
ATOM 623 O O . PHE A 1 81 ? -9.735 -0.012 -8.974 1.00 80.25 81 PHE A O 1
ATOM 630 N N . GLN A 1 82 ? -10.056 -1.836 -7.727 1.00 88.94 82 GLN A N 1
ATOM 631 C CA . GLN A 1 82 ? -11.514 -1.685 -7.646 1.00 88.94 82 GLN A CA 1
ATOM 632 C C . GLN A 1 82 ? -11.941 -0.679 -6.571 1.00 88.94 82 GLN A C 1
ATOM 634 O O . GLN A 1 82 ? -13.097 -0.261 -6.529 1.00 88.94 82 GLN A O 1
ATOM 639 N N . VAL A 1 83 ? -11.018 -0.279 -5.699 1.00 88.19 83 VAL A N 1
ATOM 640 C CA . VAL A 1 83 ? -11.270 0.725 -4.670 1.00 88.19 83 VAL A CA 1
ATOM 641 C C . VAL A 1 83 ? -11.167 2.111 -5.294 1.00 88.19 83 VAL A C 1
ATOM 643 O O . VAL A 1 83 ? -10.142 2.477 -5.873 1.00 88.19 83 VAL A O 1
ATOM 646 N N . SER A 1 84 ? -12.223 2.909 -5.148 1.00 90.44 84 SER A N 1
ATOM 647 C CA . SER A 1 84 ? -12.213 4.296 -5.611 1.00 90.44 84 SER A CA 1
ATOM 648 C C . SER A 1 84 ? -11.149 5.124 -4.869 1.00 90.44 84 SER A C 1
ATOM 650 O O . SER A 1 84 ? -10.817 4.814 -3.720 1.00 90.44 84 SER A O 1
ATOM 652 N N . PRO A 1 85 ? -10.639 6.222 -5.457 1.00 87.81 85 PRO A N 1
ATOM 653 C CA . PRO A 1 85 ? -9.674 7.091 -4.779 1.00 87.81 85 PRO A CA 1
ATOM 654 C C . PRO A 1 85 ? -10.146 7.562 -3.394 1.00 87.81 85 PRO A C 1
ATOM 656 O O . PRO A 1 85 ? -9.365 7.597 -2.449 1.00 87.81 85 PRO A O 1
ATOM 659 N N . ASN A 1 86 ? -11.443 7.845 -3.242 1.00 91.19 86 ASN A N 1
ATOM 660 C CA . ASN A 1 86 ? -12.032 8.217 -1.953 1.00 91.19 86 ASN A CA 1
ATOM 661 C C . ASN A 1 86 ? -12.020 7.054 -0.950 1.00 91.19 86 ASN A C 1
ATOM 663 O O . ASN A 1 86 ? -11.729 7.266 0.225 1.00 91.19 86 ASN A O 1
ATOM 667 N N . GLY A 1 87 ? -12.276 5.822 -1.402 1.00 89.69 87 GLY A N 1
ATOM 668 C CA . GLY A 1 87 ? -12.157 4.630 -0.559 1.00 89.69 87 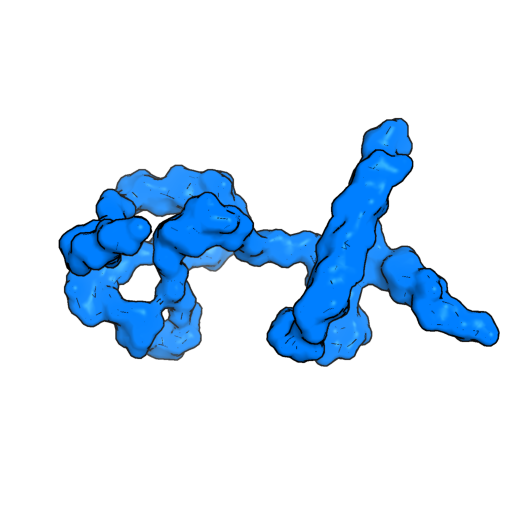GLY A CA 1
ATOM 669 C C . GLY A 1 87 ? -10.731 4.431 -0.044 1.00 89.69 87 GLY A C 1
ATOM 670 O O . GLY A 1 87 ? -10.532 4.147 1.136 1.00 89.69 87 GLY A O 1
ATOM 671 N N . TRP A 1 88 ? -9.731 4.678 -0.892 1.00 89.06 88 TRP A N 1
ATOM 672 C CA . TRP A 1 88 ? -8.324 4.650 -0.490 1.00 89.06 88 TRP A CA 1
ATOM 673 C C . TRP A 1 88 ? -7.997 5.675 0.596 1.00 89.06 88 TRP A C 1
ATOM 675 O O . TRP A 1 88 ? -7.319 5.330 1.565 1.00 89.06 88 TRP A O 1
ATOM 685 N N . TRP A 1 89 ? -8.507 6.904 0.479 1.00 92.19 89 TRP A N 1
ATOM 686 C CA . TRP A 1 89 ? -8.330 7.931 1.509 1.00 92.19 89 TRP A CA 1
ATOM 687 C C . TRP A 1 89 ? -8.920 7.518 2.854 1.00 92.19 89 TRP A C 1
ATOM 689 O O . TRP A 1 89 ? -8.270 7.710 3.879 1.00 92.19 89 TRP A O 1
ATOM 699 N N . VAL A 1 90 ? -10.105 6.904 2.859 1.00 92.38 90 VAL A N 1
ATOM 700 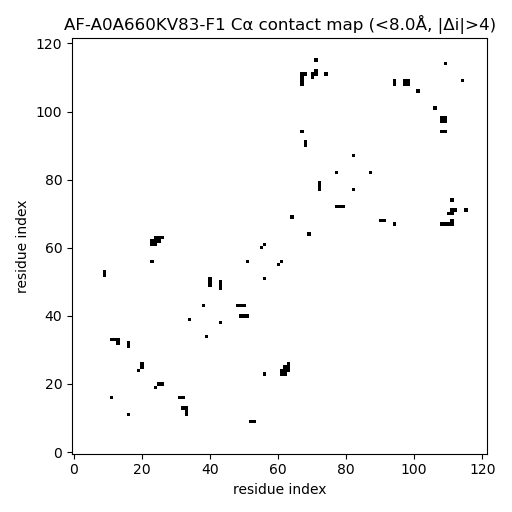C CA . VAL A 1 90 ? -10.740 6.411 4.090 1.00 92.38 90 VAL A CA 1
ATOM 701 C C . VAL A 1 90 ? -9.913 5.291 4.724 1.00 92.38 90 VAL A C 1
ATOM 703 O O . VAL A 1 90 ? -9.620 5.351 5.917 1.00 92.38 90 VAL A O 1
ATOM 706 N N . LEU A 1 91 ? -9.473 4.303 3.937 1.00 91.06 91 LEU A N 1
ATOM 707 C CA . LEU A 1 91 ? -8.663 3.186 4.436 1.00 91.06 91 LEU A CA 1
ATOM 708 C C . LEU A 1 91 ? -7.323 3.665 5.016 1.00 91.06 91 LEU A C 1
ATOM 710 O O . LEU A 1 91 ? -6.946 3.279 6.123 1.00 91.06 91 LEU A O 1
ATOM 714 N N . MET A 1 92 ? -6.610 4.535 4.298 1.00 88.62 92 MET A N 1
ATOM 715 C CA . MET A 1 92 ? -5.331 5.081 4.762 1.00 88.62 92 MET A CA 1
ATOM 716 C C . MET A 1 92 ? -5.510 6.010 5.965 1.00 88.62 92 MET A C 1
ATOM 718 O O . MET A 1 92 ? -4.762 5.905 6.937 1.00 88.62 92 MET A O 1
ATOM 722 N N . GLY A 1 93 ? -6.513 6.888 5.923 1.00 89.94 93 GLY A N 1
ATOM 723 C CA . GLY A 1 93 ? -6.827 7.814 7.005 1.00 89.94 93 GLY A CA 1
ATOM 724 C C . GLY A 1 93 ? -7.150 7.079 8.299 1.00 89.94 93 GLY A C 1
ATOM 725 O O . GLY A 1 93 ? -6.596 7.415 9.342 1.00 89.94 93 GLY A O 1
ATOM 726 N N . MET A 1 94 ? -7.957 6.019 8.230 1.00 89.88 94 MET A N 1
ATOM 727 C CA . MET A 1 94 ? -8.315 5.246 9.415 1.00 89.88 94 MET A CA 1
ATOM 728 C C . MET A 1 94 ? -7.126 4.463 9.986 1.00 89.88 94 MET A C 1
ATOM 730 O O . MET A 1 94 ? -6.955 4.413 11.202 1.00 89.88 94 MET A O 1
ATOM 734 N N . ALA A 1 95 ? -6.249 3.922 9.133 1.00 87.00 95 ALA A N 1
ATOM 735 C CA . ALA A 1 95 ? -5.020 3.267 9.583 1.00 87.00 95 ALA A CA 1
ATOM 736 C C . ALA A 1 95 ? -4.090 4.226 10.352 1.00 87.00 95 ALA A C 1
ATOM 738 O O . ALA A 1 95 ? -3.493 3.835 11.356 1.00 87.00 95 ALA A O 1
ATOM 739 N N . ILE A 1 96 ? -3.980 5.479 9.894 1.00 86.62 96 ILE A N 1
ATOM 740 C CA . ILE A 1 96 ? -3.156 6.516 10.532 1.00 86.62 96 ILE A CA 1
ATOM 741 C C . ILE A 1 96 ? -3.815 7.019 11.820 1.00 86.62 96 ILE A C 1
ATOM 743 O O . ILE A 1 96 ? -3.162 7.063 12.860 1.00 86.62 96 ILE A O 1
ATOM 747 N N . LEU A 1 97 ? -5.104 7.364 11.771 1.00 89.50 97 LEU A N 1
ATOM 748 C CA . LEU A 1 97 ? -5.853 7.863 12.927 1.00 89.50 97 LEU A CA 1
ATOM 749 C C . LEU A 1 97 ? -5.890 6.841 14.061 1.00 89.50 97 LEU A C 1
ATOM 751 O O . LEU A 1 97 ? -5.707 7.209 15.217 1.00 89.50 97 LEU A O 1
ATOM 755 N N . TRP A 1 98 ? -6.083 5.559 13.742 1.00 88.94 98 TRP A N 1
ATOM 756 C CA . TRP A 1 98 ? -6.074 4.502 14.747 1.00 88.94 98 TRP A CA 1
ATOM 757 C C . TRP A 1 98 ? -4.731 4.395 15.455 1.00 88.94 98 TRP A C 1
ATOM 759 O O . TRP A 1 98 ? -4.699 4.262 16.678 1.00 88.94 98 TRP A O 1
ATOM 769 N N . LEU A 1 99 ? -3.63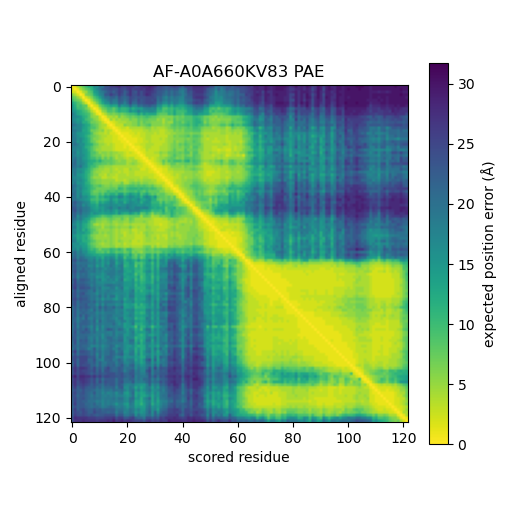8 4.467 14.686 1.00 84.94 99 LEU A N 1
ATOM 770 C CA . LEU A 1 99 ? -2.293 4.467 15.241 1.00 84.94 99 LEU A CA 1
ATOM 771 C C . LEU A 1 99 ? -2.107 5.664 16.172 1.00 84.94 99 LEU A C 1
ATOM 773 O O . LEU A 1 99 ? -1.630 5.464 17.278 1.00 84.94 99 LEU A O 1
ATOM 777 N N . GLU A 1 100 ? -2.509 6.866 15.745 1.00 86.62 100 GLU A N 1
ATOM 778 C CA . GLU A 1 100 ? -2.381 8.108 16.517 1.00 86.62 100 GLU A CA 1
ATOM 779 C C . GLU A 1 100 ? -3.168 8.076 17.830 1.00 86.62 100 GLU A C 1
ATOM 781 O O . GLU A 1 100 ? -2.618 8.374 18.886 1.00 86.62 100 GLU A O 1
ATOM 786 N N . LEU A 1 101 ? -4.434 7.658 17.778 1.00 86.81 101 LEU A N 1
ATOM 787 C CA . LEU A 1 101 ? -5.324 7.644 18.939 1.00 86.81 101 LEU A CA 1
ATOM 788 C C . LEU A 1 101 ? -4.876 6.643 20.014 1.00 86.81 101 LEU A C 1
ATOM 790 O O . LEU A 1 101 ? -5.182 6.810 21.192 1.00 86.81 101 LEU A O 1
ATOM 794 N N . HIS A 1 102 ? -4.157 5.596 19.611 1.00 83.56 102 HIS A N 1
ATOM 795 C CA . HIS A 1 102 ? -3.785 4.490 20.487 1.00 83.56 102 HIS A CA 1
ATOM 796 C C . HIS A 1 102 ? -2.281 4.383 20.764 1.00 83.56 102 HIS A C 1
ATOM 798 O O . HIS A 1 102 ? -1.853 3.376 21.338 1.00 83.56 102 HIS A O 1
ATOM 804 N N . LYS A 1 103 ? -1.482 5.400 20.406 1.00 79.75 103 LYS A N 1
ATOM 805 C CA . LYS A 1 103 ? -0.020 5.397 20.607 1.00 79.75 103 LYS A CA 1
ATOM 806 C C . LYS A 1 103 ? 0.380 5.074 22.046 1.00 79.75 103 LYS A C 1
ATOM 808 O O . LYS A 1 103 ? 1.276 4.263 22.255 1.00 79.75 103 LYS A O 1
ATOM 813 N N . ASP A 1 104 ? -0.335 5.635 23.016 1.00 82.12 104 ASP A N 1
ATOM 814 C CA . ASP A 1 104 ? -0.013 5.496 24.442 1.00 82.12 104 ASP A CA 1
ATOM 815 C C . ASP A 1 104 ? -0.539 4.193 25.066 1.00 82.12 104 ASP A C 1
ATOM 817 O O . ASP A 1 104 ? -0.177 3.838 26.184 1.00 82.12 104 ASP A O 1
ATOM 821 N N . GLN A 1 105 ? -1.393 3.456 24.348 1.00 81.19 105 GLN A N 1
ATOM 822 C CA . GLN A 1 105 ? -2.049 2.243 24.851 1.00 81.19 105 GLN A CA 1
ATOM 823 C C . GLN A 1 105 ? -1.361 0.951 24.393 1.00 81.19 105 GLN A C 1
ATOM 825 O O . GLN A 1 105 ? -1.819 -0.138 24.737 1.00 81.19 105 GLN A O 1
ATOM 830 N N . GLY A 1 106 ? -0.298 1.049 23.582 1.00 74.06 106 GLY A N 1
ATOM 831 C CA . GLY A 1 106 ? 0.421 -0.112 23.046 1.00 74.06 106 GLY A CA 1
ATOM 832 C C . GLY A 1 106 ? -0.462 -1.061 22.226 1.00 74.06 106 GLY A C 1
ATOM 833 O O . GLY A 1 106 ? -0.155 -2.248 22.111 1.00 74.06 106 GLY A O 1
ATOM 834 N N . ARG A 1 107 ? -1.591 -0.571 21.696 1.00 71.88 107 ARG A N 1
ATOM 835 C CA . ARG A 1 107 ? -2.571 -1.412 21.002 1.00 71.88 107 ARG A CA 1
ATOM 836 C C . ARG A 1 107 ? -2.078 -1.838 19.614 1.00 71.88 107 ARG A C 1
ATOM 838 O O . ARG A 1 107 ? -1.351 -1.091 18.957 1.00 71.88 107 ARG A O 1
ATOM 845 N N . PRO A 1 108 ? -2.486 -3.033 19.147 1.00 69.44 108 PRO A N 1
ATOM 846 C CA . PRO A 1 108 ? -2.131 -3.515 17.820 1.00 69.44 108 PRO A CA 1
ATOM 847 C C . PRO A 1 108 ? -2.741 -2.648 16.706 1.00 69.44 108 PRO A C 1
ATOM 849 O O . PRO A 1 108 ? -3.680 -1.877 16.917 1.00 69.44 108 PRO A O 1
ATOM 852 N N . GLN A 1 109 ? -2.189 -2.796 15.496 1.00 78.56 109 GLN A N 1
ATOM 853 C CA . GLN A 1 109 ? -2.719 -2.176 14.277 1.00 78.56 109 GLN A CA 1
ATOM 854 C C . GLN A 1 109 ? -4.206 -2.518 14.091 1.00 78.56 109 GLN A C 1
ATOM 856 O O . GLN A 1 109 ? -4.604 -3.650 14.363 1.00 78.56 109 GLN A O 1
ATOM 861 N N . LEU A 1 110 ? -4.982 -1.554 13.580 1.00 88.31 110 LEU A N 1
ATOM 862 C CA . LEU A 1 110 ? -6.404 -1.703 13.257 1.00 88.31 110 LEU A CA 1
ATOM 863 C C . LEU A 1 110 ? -6.664 -2.981 12.454 1.00 88.31 110 LEU A C 1
ATOM 865 O O . LEU A 1 110 ? -6.011 -3.227 11.439 1.00 88.31 110 LEU A O 1
ATOM 869 N N . THR A 1 111 ? -7.644 -3.769 12.874 1.00 89.06 111 THR A N 1
ATOM 870 C CA . THR A 1 111 ? -8.070 -4.967 12.146 1.00 89.06 111 THR A CA 1
ATOM 871 C C . THR A 1 111 ? -9.227 -4.660 11.201 1.00 89.06 111 THR A C 1
ATOM 873 O O . THR A 1 111 ? -10.009 -3.729 11.403 1.00 89.06 111 THR A O 1
ATOM 876 N N . ALA A 1 112 ? -9.385 -5.475 10.155 1.00 89.44 112 ALA A N 1
ATOM 877 C CA . ALA A 1 112 ? -10.488 -5.288 9.212 1.00 89.44 112 ALA A CA 1
ATOM 878 C C . ALA A 1 112 ? -11.875 -5.432 9.861 1.00 89.44 112 ALA A C 1
ATOM 880 O O . ALA A 1 112 ? -12.818 -4.764 9.446 1.00 89.44 112 ALA A O 1
ATOM 881 N N . ARG A 1 113 ? -12.002 -6.264 10.904 1.00 88.31 113 ARG A N 1
ATOM 882 C CA . ARG A 1 113 ? -13.259 -6.421 11.652 1.00 88.31 113 ARG A CA 1
ATOM 883 C C . ARG A 1 113 ? -13.640 -5.151 12.404 1.00 88.31 113 ARG A C 1
ATOM 885 O O . ARG A 1 113 ? -14.790 -4.743 12.322 1.00 88.31 113 ARG A O 1
ATOM 892 N N . GLU A 1 114 ? -12.689 -4.521 13.091 1.00 89.12 114 GLU A N 1
ATOM 893 C CA . GLU A 1 114 ? -12.923 -3.259 13.808 1.00 89.12 114 GLU A CA 1
ATOM 894 C C . GLU A 1 114 ? -13.326 -2.139 12.848 1.00 89.12 114 GLU A C 1
ATOM 896 O O . GLU A 1 114 ? -14.221 -1.356 13.150 1.00 89.12 114 GLU A O 1
ATOM 901 N N . PHE A 1 115 ? -12.715 -2.097 11.664 1.00 89.81 115 PHE A N 1
ATOM 902 C CA . PHE A 1 115 ? -13.112 -1.154 10.626 1.00 89.81 115 PHE A CA 1
ATOM 903 C C . PHE A 1 115 ? -14.525 -1.418 10.100 1.00 89.81 115 PHE A C 1
ATOM 905 O O . PHE A 1 115 ? -15.332 -0.497 10.040 1.00 89.81 115 PHE A O 1
ATOM 912 N N . LEU A 1 116 ? -14.846 -2.663 9.733 1.00 89.00 116 LEU A N 1
ATOM 913 C CA . LEU A 1 116 ? -16.156 -3.007 9.171 1.00 89.00 116 LEU A CA 1
ATOM 914 C C . LEU A 1 116 ? -17.287 -2.883 10.192 1.00 89.00 116 LEU A C 1
ATOM 916 O O . LEU A 1 116 ? -18.406 -2.563 9.806 1.00 89.00 116 LEU A O 1
ATOM 920 N N . TYR A 1 117 ? -16.994 -3.061 11.480 1.00 86.75 117 TYR A N 1
ATOM 921 C CA . TYR A 1 117 ? -17.949 -2.833 12.562 1.00 86.75 117 TYR A CA 1
ATOM 922 C C . TYR A 1 117 ? -18.524 -1.406 12.554 1.00 86.75 117 TYR A C 1
ATOM 924 O O . TYR A 1 117 ? -19.687 -1.208 12.885 1.00 86.75 117 TYR A O 1
ATOM 932 N N . LEU A 1 118 ? -17.758 -0.407 12.100 1.00 80.00 118 LEU A N 1
ATOM 933 C CA . LEU A 1 118 ? -18.249 0.973 11.966 1.00 80.00 118 LEU A CA 1
ATOM 934 C C . LEU A 1 118 ? -19.319 1.137 10.875 1.00 80.00 118 LEU A C 1
ATOM 936 O O . LEU A 1 118 ? -20.018 2.147 10.851 1.00 80.00 118 LEU A O 1
ATOM 940 N N . TYR A 1 119 ? -19.434 0.162 9.972 1.00 79.06 119 TYR A N 1
ATOM 941 C CA . TYR A 1 119 ? -20.339 0.185 8.824 1.00 79.06 119 TYR A CA 1
ATOM 942 C C . TYR A 1 119 ? -21.443 -0.872 8.904 1.00 79.06 119 TYR A C 1
ATOM 944 O O . TYR A 1 119 ? -22.323 -0.896 8.042 1.00 79.06 119 TYR A O 1
ATOM 952 N N . THR A 1 120 ? -21.432 -1.738 9.919 1.00 78.62 120 THR A N 1
ATOM 953 C CA . THR A 1 120 ? -22.563 -2.630 10.170 1.00 78.62 120 THR A CA 1
ATOM 954 C C . THR A 1 120 ? -23.711 -1.813 10.744 1.00 78.62 120 THR A C 1
ATOM 956 O O . THR A 1 120 ? -23.589 -1.217 11.813 1.00 78.62 120 THR A O 1
ATOM 959 N N . THR A 1 121 ? -24.822 -1.768 10.017 1.00 56.53 121 THR A N 1
ATOM 960 C CA . THR A 1 121 ? -26.093 -1.255 10.529 1.00 56.53 121 THR A CA 1
ATOM 961 C C . THR A 1 121 ? -26.734 -2.345 11.386 1.00 56.53 121 THR A C 1
ATOM 963 O O . THR A 1 121 ? -26.765 -3.505 10.973 1.00 56.53 121 THR A O 1
ATOM 966 N N . TYR A 1 122 ? -27.148 -1.974 12.599 1.00 53.50 122 TYR A N 1
ATOM 967 C CA . TYR A 1 122 ? -27.901 -2.834 13.516 1.00 53.50 122 TYR A CA 1
ATOM 968 C C . TYR A 1 122 ? -29.304 -3.125 12.988 1.00 53.50 122 TYR A C 1
ATOM 970 O O . TYR A 1 122 ? -29.894 -2.200 12.381 1.00 53.50 122 TYR A O 1
#